Protein AF-A0A392RY55-F1 (afdb_monomer)

Secondary structure (DSSP, 8-state):
-PPP-EEEEES-TT-----TTGGG-TT--EEEEES-HHHHHHH-TTT-TTHHHHTTSSEEEE-----------

Radius of gyration: 13.09 Å; Cα contacts (8 Å, |Δi|>4): 120; chains: 1; bounding box: 41×18×38 Å

Solvent-accessible surface area (backbone atoms only — not comparable to full-atom values): 4396 Å² total; per-residue (Å²): 134,90,74,60,43,71,47,79,46,65,70,39,68,83,47,68,70,78,67,93,59,56,64,73,51,79,61,31,46,34,40,38,38,32,60,18,34,58,33,23,55,33,48,31,83,96,75,13,85,45,20,86,47,52,67,85,36,78,38,75,46,68,38,78,42,65,76,73,71,79,81,85,123

Foldseek 3Di:
DDQAAEDEAEQPQVCQDDPPCLLVSLNHQYYEHYNHQNVLCQCDPPRHVCVVSCVSHNYYHRYHNPDPPPPPD

Organism: NCBI:txid97028

Mean predicted aligned error: 5.62 Å

Sequence (73 aa):
MTRLKMLHIADCPRLNYLPSGMQHLTALDALTIDGCPDLCRQCQPHSGRYWPMISHIKRVSIGEPGLEEPSIR

InterPro domains:
  IPR032675 Leucine-rich repeat domain superfamily [G3DSA:3.80.10.10] (1-50)

Nearest PDB structures (foldseek):
  5zln-assembly1_A  TM=5.711E-01  e=3.006E+00  Mus musculus
  5gmc-assembly1_A  TM=3.479E-01  e=7.664E+00  Pseudomonas aeruginosa

Structure (mmCIF, N/CA/C/O backbone):
data_AF-A0A392RY55-F1
#
_entry.id   AF-A0A392RY55-F1
#
loop_
_atom_site.group_PDB
_atom_site.id
_atom_site.type_symbol
_atom_site.label_atom_id
_atom_site.label_alt_id
_atom_site.label_comp_id
_atom_site.label_asym_id
_atom_site.label_entity_id
_atom_site.label_seq_id
_atom_site.pdbx_PDB_ins_code
_atom_site.Cartn_x
_atom_site.Cartn_y
_atom_site.Cartn_z
_atom_site.occupancy
_atom_site.B_iso_or_equiv
_atom_site.auth_seq_id
_atom_site.auth_comp_id
_atom_site.auth_asym_id
_atom_site.auth_atom_id
_atom_site.pdbx_PDB_model_num
ATOM 1 N N . MET A 1 1 ? -23.594 2.227 6.115 1.00 53.38 1 MET A N 1
ATOM 2 C CA . MET A 1 1 ? -22.374 2.665 5.401 1.00 53.38 1 MET A CA 1
ATOM 3 C C . MET A 1 1 ? -21.408 1.499 5.336 1.00 53.38 1 MET A C 1
ATOM 5 O O . MET A 1 1 ? -20.993 1.012 6.380 1.00 53.38 1 MET A O 1
ATOM 9 N N . THR A 1 2 ? -21.080 1.035 4.136 1.00 71.44 2 THR A N 1
ATOM 10 C CA . THR A 1 2 ? -20.074 -0.014 3.936 1.00 71.44 2 THR A CA 1
ATOM 11 C C . THR A 1 2 ? -18.688 0.611 4.081 1.00 71.44 2 THR A C 1
ATOM 13 O O . THR A 1 2 ? -18.380 1.583 3.397 1.00 71.44 2 THR A O 1
ATOM 16 N N . ARG A 1 3 ? -17.865 0.103 5.005 1.00 85.88 3 ARG A N 1
ATOM 17 C CA . ARG A 1 3 ? -16.480 0.558 5.197 1.00 85.88 3 ARG A CA 1
ATOM 18 C C . ARG A 1 3 ? -15.543 -0.427 4.509 1.00 85.88 3 ARG A C 1
ATOM 20 O O . ARG A 1 3 ? -15.553 -1.606 4.852 1.00 85.88 3 ARG A O 1
ATOM 27 N N . LEU A 1 4 ? -14.743 0.051 3.559 1.00 91.50 4 LEU A N 1
ATOM 28 C CA . LEU A 1 4 ? -13.767 -0.789 2.872 1.00 91.50 4 LEU A CA 1
ATOM 29 C C . LEU A 1 4 ? -12.628 -1.156 3.831 1.00 91.50 4 LEU A C 1
ATOM 31 O O . LEU A 1 4 ? -12.057 -0.277 4.475 1.00 91.50 4 LEU A O 1
ATOM 35 N N . LYS A 1 5 ? -12.329 -2.453 3.940 1.00 94.81 5 LYS A N 1
ATOM 36 C CA . LYS A 1 5 ? -11.288 -2.993 4.830 1.00 94.81 5 LYS A CA 1
ATOM 37 C C . LYS A 1 5 ? -10.031 -3.438 4.105 1.00 94.81 5 LYS A C 1
ATOM 39 O O . LYS A 1 5 ? -8.945 -3.316 4.662 1.00 94.81 5 LYS A O 1
ATOM 44 N N . MET 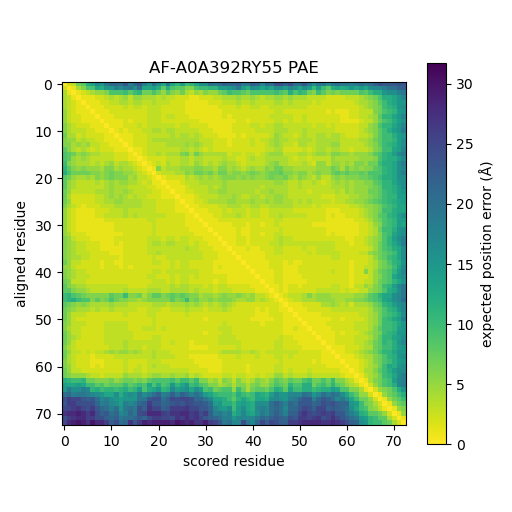A 1 6 ? -10.178 -3.914 2.876 1.00 95.06 6 MET A N 1
ATOM 45 C CA . MET A 1 6 ? -9.075 -4.359 2.036 1.00 95.06 6 MET A CA 1
ATOM 46 C C . MET A 1 6 ? -9.277 -3.818 0.625 1.00 95.06 6 MET A C 1
ATOM 48 O O . MET A 1 6 ? -10.402 -3.829 0.122 1.00 95.06 6 MET A O 1
ATOM 52 N N . LEU A 1 7 ? -8.199 -3.348 0.007 1.00 94.69 7 LEU A N 1
ATOM 53 C CA . LEU A 1 7 ? -8.165 -2.901 -1.379 1.00 94.69 7 LEU A CA 1
ATOM 54 C C . LEU A 1 7 ? -7.006 -3.606 -2.080 1.00 94.69 7 LEU A C 1
ATOM 56 O O . LEU A 1 7 ? -5.866 -3.518 -1.631 1.00 94.69 7 LEU A O 1
ATOM 60 N N . HIS A 1 8 ? -7.313 -4.298 -3.172 1.00 95.56 8 HIS A N 1
ATOM 61 C CA . HIS A 1 8 ? -6.327 -4.978 -3.998 1.00 95.56 8 HIS A CA 1
ATOM 62 C C . HIS A 1 8 ? -6.393 -4.412 -5.414 1.00 95.56 8 HIS A C 1
ATOM 64 O O . HIS A 1 8 ? -7.463 -4.387 -6.022 1.00 95.56 8 HIS A O 1
ATOM 70 N N . ILE A 1 9 ? -5.257 -3.931 -5.907 1.00 94.56 9 ILE A N 1
ATOM 71 C CA . ILE A 1 9 ? -5.074 -3.415 -7.259 1.00 94.56 9 ILE A CA 1
ATOM 72 C C . ILE A 1 9 ? -4.023 -4.310 -7.916 1.00 94.56 9 ILE A C 1
ATOM 74 O O . ILE A 1 9 ? -2.862 -4.264 -7.521 1.00 94.56 9 ILE A O 1
ATOM 78 N N . ALA A 1 10 ? -4.439 -5.137 -8.871 1.00 94.44 10 ALA A N 1
ATOM 79 C CA . ALA A 1 10 ? -3.580 -6.115 -9.535 1.00 94.44 10 ALA A CA 1
ATOM 80 C C . ALA A 1 10 ? -3.674 -5.973 -11.057 1.00 94.44 10 ALA A C 1
ATOM 82 O O . ALA A 1 10 ? -4.752 -5.671 -11.574 1.00 94.44 10 ALA A O 1
ATOM 83 N N . ASP A 1 11 ?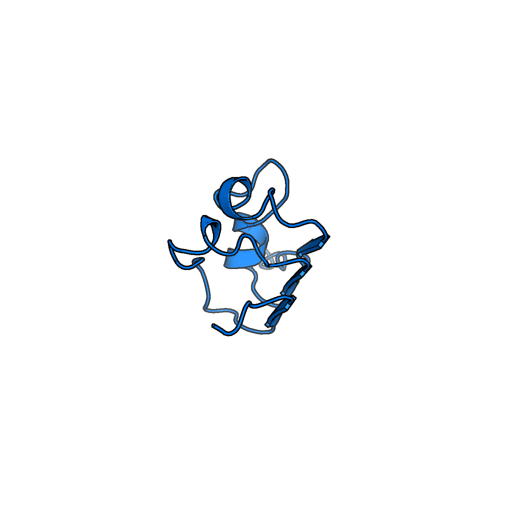 -2.559 -6.192 -11.757 1.00 93.56 11 ASP A N 1
ATOM 84 C CA . ASP A 1 11 ? -2.479 -6.325 -13.220 1.00 93.56 11 ASP A CA 1
ATOM 85 C C . ASP A 1 11 ? -3.154 -5.186 -14.004 1.00 93.56 11 ASP A C 1
ATOM 87 O O . ASP A 1 11 ? -3.782 -5.383 -15.047 1.00 93.56 11 ASP A O 1
ATOM 91 N N . CYS A 1 12 ? -3.015 -3.956 -13.499 1.00 92.81 12 CYS A N 1
ATOM 92 C CA . C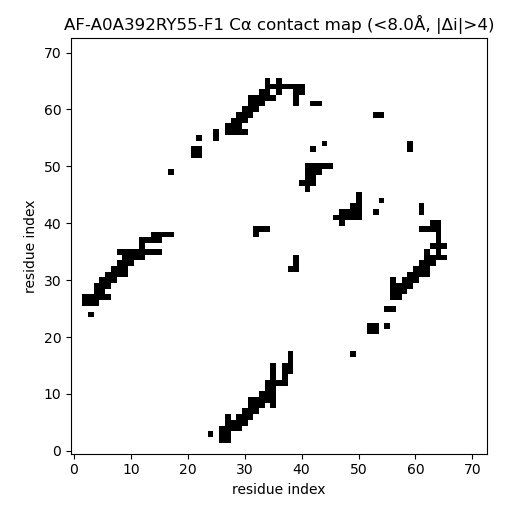YS A 1 12 ? -3.525 -2.741 -14.130 1.00 92.81 12 CYS A CA 1
ATOM 93 C C . CYS A 1 12 ? -2.366 -1.877 -14.665 1.00 92.81 12 CYS A C 1
ATOM 95 O O . CYS A 1 12 ? -2.086 -0.812 -14.111 1.00 92.81 12 CYS A O 1
ATOM 97 N N . PRO A 1 13 ? -1.703 -2.255 -15.776 1.00 89.12 13 PRO A N 1
ATOM 98 C CA . PRO A 1 13 ? -0.485 -1.588 -16.243 1.00 89.12 13 PRO A CA 1
ATOM 99 C C . PRO A 1 13 ? -0.689 -0.152 -16.743 1.00 89.12 13 PRO A C 1
ATOM 101 O O . PRO A 1 13 ? 0.276 0.583 -16.892 1.00 89.12 13 PRO A O 1
ATOM 104 N N . ARG A 1 14 ? -1.938 0.252 -17.016 1.00 91.56 14 ARG A N 1
ATOM 105 C CA . ARG A 1 14 ? -2.301 1.626 -17.417 1.00 91.56 14 ARG A CA 1
ATOM 106 C C . ARG A 1 14 ? -2.776 2.493 -16.249 1.00 91.56 14 ARG A C 1
ATOM 108 O O . ARG A 1 14 ? -3.143 3.652 -16.454 1.00 91.56 14 ARG A O 1
ATOM 115 N N . LEU A 1 15 ? -2.880 1.922 -15.050 1.00 91.69 15 LEU A N 1
ATOM 116 C CA . LEU A 1 15 ? -3.323 2.652 -13.876 1.00 91.69 15 LEU A CA 1
ATOM 117 C C . LEU A 1 15 ? -2.124 3.385 -13.287 1.00 91.69 15 LEU A C 1
ATOM 119 O O . LEU A 1 15 ? -1.318 2.801 -12.578 1.00 91.69 15 LEU A O 1
ATOM 123 N N . ASN A 1 16 ? -2.029 4.678 -13.578 1.00 89.50 16 ASN A N 1
ATOM 124 C CA . ASN A 1 16 ? -0.838 5.471 -13.256 1.00 89.50 16 ASN A CA 1
ATOM 125 C C . ASN A 1 16 ? -1.077 6.445 -12.093 1.00 89.50 16 ASN A C 1
ATOM 127 O O . ASN A 1 16 ? -0.203 7.250 -11.762 1.00 89.50 16 ASN A O 1
ATOM 131 N N . TYR A 1 17 ? -2.280 6.422 -11.509 1.00 89.88 17 TYR A N 1
ATOM 132 C CA . TYR A 1 17 ? -2.732 7.402 -10.527 1.00 89.88 17 TYR A CA 1
ATOM 133 C C . TYR A 1 17 ? -3.619 6.753 -9.469 1.00 89.88 17 TYR A C 1
ATOM 135 O O . TYR A 1 17 ? -4.491 5.945 -9.790 1.00 89.88 17 TYR A O 1
ATOM 143 N N . LEU A 1 18 ? -3.449 7.175 -8.217 1.00 88.81 18 LEU A N 1
ATOM 144 C CA . LEU A 1 18 ? -4.443 6.932 -7.180 1.00 88.81 18 LEU A CA 1
ATOM 145 C C . LEU A 1 18 ? -5.564 7.975 -7.253 1.00 88.81 18 LEU A C 1
ATOM 147 O O . LEU A 1 18 ? -5.295 9.147 -7.537 1.00 88.81 18 LEU A O 1
ATOM 151 N N . PRO A 1 19 ? -6.812 7.593 -6.935 1.00 84.38 19 PRO A N 1
ATOM 152 C CA . PRO A 1 19 ? -7.880 8.562 -6.759 1.00 84.38 19 PRO A CA 1
ATOM 153 C C . PRO A 1 19 ? -7.565 9.494 -5.579 1.00 84.38 19 PRO A C 1
ATOM 155 O O . PRO A 1 19 ? -7.089 9.060 -4.528 1.00 84.38 19 PRO A O 1
ATOM 158 N N . SER A 1 20 ? -7.906 10.775 -5.728 1.00 81.88 20 SER A N 1
ATOM 159 C CA . SER A 1 20 ? -7.662 11.837 -4.738 1.00 81.88 20 SER A CA 1
ATOM 160 C C . SER A 1 20 ? -8.357 11.628 -3.389 1.00 81.88 20 SER A C 1
ATOM 162 O O . SER A 1 20 ? -8.099 12.379 -2.459 1.00 81.88 20 SER A O 1
ATOM 164 N N . GLY A 1 21 ? -9.237 10.629 -3.266 1.00 84.50 21 GLY A N 1
ATOM 165 C CA . GLY A 1 21 ? -9.945 10.289 -2.033 1.00 84.50 21 GLY A CA 1
ATOM 166 C C . GLY A 1 21 ? -9.291 9.197 -1.182 1.00 84.50 21 GLY A C 1
ATOM 167 O O . GLY A 1 21 ? -9.850 8.841 -0.147 1.00 84.50 21 GLY A O 1
ATOM 168 N N . MET A 1 22 ? -8.138 8.653 -1.588 1.00 88.38 22 MET A N 1
ATOM 169 C CA . MET A 1 22 ? -7.454 7.562 -0.874 1.00 88.38 22 MET A CA 1
ATOM 170 C C . MET A 1 22 ? -7.185 7.890 0.604 1.00 88.38 22 MET A C 1
ATOM 172 O O . MET A 1 22 ? -7.401 7.032 1.456 1.00 88.38 22 MET A O 1
ATOM 176 N N . GLN A 1 23 ? -6.835 9.139 0.942 1.00 87.44 23 GLN A N 1
ATOM 177 C CA . GLN A 1 23 ? -6.617 9.542 2.341 1.00 87.44 23 GLN A CA 1
ATOM 178 C C . GLN A 1 23 ? -7.877 9.477 3.224 1.00 87.44 23 GLN A C 1
ATOM 180 O O . GLN A 1 23 ? -7.779 9.504 4.448 1.00 87.44 23 GLN A O 1
ATOM 185 N N . HIS A 1 24 ? -9.074 9.414 2.631 1.00 89.94 24 HIS A N 1
ATOM 186 C CA . HIS A 1 24 ? -10.332 9.332 3.377 1.00 89.94 24 HIS A CA 1
ATOM 187 C C . HIS A 1 24 ? -10.723 7.892 3.724 1.00 89.94 24 HIS A C 1
ATOM 189 O O . HIS A 1 24 ? -11.660 7.680 4.498 1.00 89.94 24 HIS A O 1
ATOM 195 N N . LEU A 1 25 ? -9.997 6.895 3.208 1.00 90.00 25 LEU A N 1
ATOM 196 C CA . LEU A 1 25 ? -10.222 5.478 3.484 1.00 90.00 25 LEU A CA 1
ATOM 197 C C . LEU A 1 25 ? -9.677 5.074 4.864 1.00 90.00 25 LEU A C 1
ATOM 199 O O . LEU A 1 25 ? -9.003 4.066 5.018 1.00 90.00 25 LEU A O 1
ATOM 203 N N . THR A 1 26 ? -10.059 5.808 5.910 1.00 89.38 26 THR A N 1
ATOM 204 C CA . THR A 1 26 ? -9.603 5.613 7.303 1.00 89.38 26 THR A CA 1
ATOM 205 C C . THR A 1 26 ? -9.967 4.255 7.906 1.00 89.38 26 THR A C 1
ATOM 207 O O . THR A 1 26 ? -9.498 3.888 8.980 1.00 89.38 26 THR A O 1
ATOM 210 N N . ALA A 1 27 ? -10.864 3.514 7.255 1.00 93.44 27 ALA A N 1
ATOM 211 C CA . ALA A 1 27 ? -11.258 2.174 7.665 1.00 93.44 27 ALA A CA 1
ATOM 212 C C . ALA A 1 27 ? 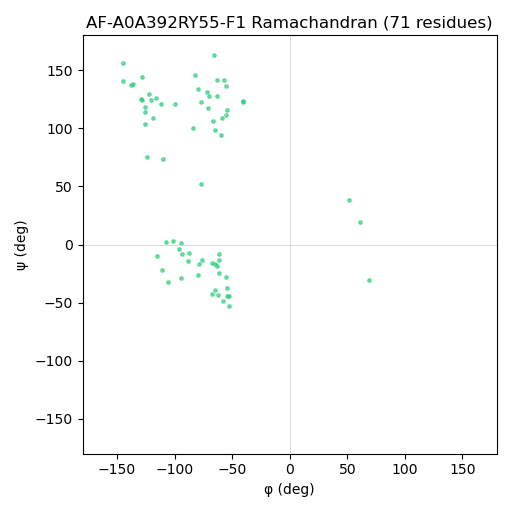-10.381 1.067 7.074 1.00 93.44 27 ALA A C 1
ATOM 214 O O . ALA A 1 27 ? -10.515 -0.077 7.521 1.00 93.44 27 ALA A O 1
ATOM 215 N N . LEU A 1 28 ? -9.574 1.403 6.065 1.00 94.44 28 LEU A N 1
ATOM 216 C CA . LEU A 1 28 ? -8.793 0.476 5.268 1.00 94.44 28 LEU A CA 1
ATOM 217 C C . LEU A 1 28 ? -7.658 -0.084 6.121 1.00 94.44 28 LEU A C 1
ATOM 219 O O . LEU A 1 28 ? -6.803 0.647 6.616 1.00 94.44 28 LEU A O 1
ATOM 223 N N . ASP A 1 29 ? -7.680 -1.396 6.321 1.00 95.38 29 ASP A N 1
ATOM 224 C CA . ASP A 1 29 ? -6.674 -2.104 7.103 1.00 95.38 29 ASP A CA 1
ATOM 225 C C . ASP A 1 29 ? -5.560 -2.658 6.200 1.00 95.38 29 ASP A C 1
ATOM 227 O O . ASP A 1 29 ? -4.419 -2.761 6.654 1.00 95.38 29 ASP A O 1
ATOM 231 N N . ALA A 1 30 ? -5.865 -2.983 4.935 1.00 96.31 30 ALA A N 1
ATOM 232 C CA . ALA A 1 30 ? -4.890 -3.508 3.982 1.00 96.31 30 ALA A CA 1
ATOM 233 C C . ALA A 1 30 ? -5.010 -2.906 2.572 1.00 96.31 30 ALA A C 1
ATOM 235 O O . ALA A 1 30 ? -6.110 -2.786 2.026 1.00 96.31 30 ALA A O 1
ATOM 236 N N . LEU A 1 31 ? -3.860 -2.594 1.977 1.00 96.00 31 LEU A N 1
ATOM 237 C CA . LEU A 1 31 ? -3.693 -2.176 0.590 1.00 96.00 31 LEU A CA 1
ATOM 238 C C . LEU A 1 31 ? -2.611 -3.031 -0.073 1.00 96.00 31 LEU A C 1
ATOM 240 O O . LEU A 1 31 ? -1.475 -3.070 0.402 1.00 96.00 31 LEU A O 1
ATOM 244 N N . THR A 1 32 ? -2.953 -3.654 -1.194 1.00 96.31 32 THR A N 1
ATOM 245 C CA . THR A 1 32 ? -2.003 -4.364 -2.053 1.00 96.31 32 THR A CA 1
ATOM 246 C C . THR A 1 32 ? -2.046 -3.765 -3.453 1.00 96.31 32 THR A C 1
ATOM 248 O O . THR A 1 32 ? -3.130 -3.609 -4.018 1.00 96.31 32 THR A O 1
ATOM 251 N N . ILE A 1 33 ? -0.881 -3.417 -3.997 1.00 95.31 33 ILE A N 1
ATOM 252 C CA . ILE A 1 33 ? -0.712 -2.939 -5.372 1.00 95.31 33 ILE A CA 1
ATOM 253 C C . ILE A 1 33 ? 0.338 -3.819 -6.036 1.00 95.31 33 ILE A C 1
ATOM 255 O O . ILE A 1 33 ? 1.470 -3.837 -5.568 1.00 95.31 33 ILE A O 1
ATOM 259 N N . ASP A 1 34 ? -0.021 -4.528 -7.099 1.00 94.44 34 ASP A N 1
ATOM 260 C CA . ASP A 1 34 ? 0.886 -5.413 -7.833 1.00 94.44 34 ASP A CA 1
ATOM 261 C C . ASP A 1 34 ? 0.583 -5.398 -9.339 1.00 94.44 34 ASP A C 1
ATOM 263 O O . ASP A 1 34 ? -0.510 -5.013 -9.755 1.00 94.44 34 ASP A O 1
ATOM 267 N N . GLY A 1 35 ? 1.558 -5.728 -10.187 1.00 91.75 35 GLY A N 1
ATOM 268 C CA . GLY A 1 35 ? 1.379 -5.712 -11.650 1.00 91.75 35 GLY A CA 1
ATOM 269 C C . GLY A 1 35 ? 1.016 -4.332 -12.237 1.00 91.75 35 GLY A C 1
ATOM 270 O O . GLY A 1 35 ? 0.475 -4.237 -13.338 1.00 91.75 35 GLY A O 1
ATOM 271 N N . CYS A 1 36 ? 1.286 -3.247 -11.500 1.00 93.56 36 CYS A N 1
ATOM 272 C CA . CYS A 1 36 ? 0.975 -1.863 -11.877 1.00 93.56 36 CYS A CA 1
ATOM 273 C C . CYS A 1 36 ? 2.258 -1.008 -11.850 1.00 93.56 36 CYS A C 1
ATOM 275 O O . CYS A 1 36 ? 2.445 -0.255 -10.898 1.00 93.56 36 CYS A O 1
ATOM 277 N N . PRO A 1 37 ? 3.169 -1.112 -12.837 1.00 91.31 37 PRO A N 1
ATOM 278 C CA . PRO A 1 37 ? 4.533 -0.579 -12.751 1.00 91.31 37 PRO A CA 1
ATOM 279 C C . PRO A 1 37 ? 4.599 0.901 -12.351 1.00 91.31 37 PRO A C 1
ATOM 281 O O . PRO A 1 37 ? 5.251 1.228 -11.358 1.00 91.31 37 PRO A O 1
ATOM 284 N N . ASP A 1 38 ? 3.875 1.783 -13.045 1.00 92.88 38 ASP A N 1
ATOM 285 C CA . ASP A 1 38 ? 3.847 3.216 -12.726 1.00 92.88 38 ASP A CA 1
ATOM 286 C C . ASP A 1 38 ? 3.280 3.495 -11.329 1.00 92.88 38 ASP A C 1
ATOM 288 O O . ASP A 1 38 ? 3.836 4.297 -10.571 1.00 92.88 38 ASP A O 1
ATOM 292 N N . LEU A 1 39 ? 2.191 2.816 -10.956 1.00 93.56 39 LEU A N 1
ATOM 293 C CA . LEU A 1 39 ? 1.570 2.989 -9.645 1.00 93.56 39 LEU A CA 1
ATOM 294 C C . LEU A 1 39 ? 2.465 2.478 -8.518 1.00 93.56 39 LEU A C 1
ATOM 296 O O . LEU A 1 39 ? 2.598 3.158 -7.502 1.00 93.56 39 LEU A O 1
ATOM 300 N N . CYS A 1 40 ? 3.100 1.320 -8.706 1.00 93.44 40 CYS A N 1
ATOM 301 C CA . CYS A 1 40 ? 4.036 0.730 -7.761 1.00 93.44 40 CYS A CA 1
ATOM 302 C C . CYS A 1 40 ? 5.192 1.695 -7.493 1.00 93.44 40 CYS A C 1
ATOM 304 O O . CYS A 1 40 ? 5.440 2.013 -6.332 1.00 93.44 40 CYS A O 1
ATOM 306 N N . ARG A 1 41 ? 5.825 2.263 -8.538 1.00 92.56 41 ARG A N 1
ATOM 307 C CA . ARG A 1 41 ? 6.893 3.281 -8.386 1.00 92.56 41 ARG A CA 1
ATOM 308 C C . ARG A 1 41 ? 6.424 4.460 -7.543 1.00 92.56 41 ARG A C 1
ATOM 310 O O . ARG A 1 41 ? 7.135 4.930 -6.661 1.00 92.56 41 ARG A O 1
ATOM 317 N N . GLN A 1 42 ? 5.213 4.934 -7.805 1.00 94.00 42 GLN A N 1
ATOM 318 C CA . GLN A 1 42 ? 4.660 6.117 -7.157 1.00 94.00 42 GLN A CA 1
ATOM 319 C C . GLN A 1 42 ? 4.118 5.867 -5.746 1.00 94.00 42 GLN A C 1
ATOM 321 O O . GLN A 1 42 ? 3.925 6.831 -5.005 1.00 94.00 42 GLN A O 1
ATOM 326 N N . CYS A 1 43 ? 3.876 4.612 -5.371 1.00 94.12 43 CYS A N 1
ATOM 327 C CA . CYS A 1 43 ? 3.402 4.210 -4.048 1.00 94.12 43 CYS A CA 1
ATOM 328 C C . CYS A 1 43 ? 4.519 3.648 -3.156 1.00 94.12 43 CYS A C 1
ATOM 330 O O . CYS A 1 43 ? 4.225 3.244 -2.035 1.00 94.12 43 CYS A O 1
ATOM 332 N N . GLN A 1 44 ? 5.776 3.627 -3.619 1.00 92.81 44 GLN A N 1
ATOM 333 C CA . GLN A 1 44 ? 6.900 3.117 -2.833 1.00 92.81 44 GLN A CA 1
ATOM 334 C C . GLN A 1 44 ? 7.057 3.853 -1.488 1.00 92.81 44 GLN A C 1
ATOM 336 O O . GLN A 1 44 ? 6.912 5.081 -1.442 1.00 92.81 44 GLN A O 1
ATOM 341 N N . PRO A 1 45 ? 7.413 3.145 -0.400 1.00 91.00 45 PRO A N 1
ATOM 342 C CA . PRO A 1 45 ? 7.699 3.763 0.884 1.00 91.00 45 PRO A CA 1
ATOM 343 C C . PRO A 1 45 ? 8.780 4.842 0.789 1.00 91.00 45 PRO A C 1
ATOM 345 O O . PRO A 1 45 ? 9.826 4.629 0.183 1.00 91.00 45 PRO A O 1
ATOM 348 N N . HIS A 1 46 ? 8.554 5.978 1.453 1.00 85.50 46 HIS A N 1
ATOM 349 C CA . HIS A 1 46 ? 9.483 7.117 1.590 1.00 85.50 46 HIS A CA 1
ATOM 350 C C . HIS A 1 46 ? 9.763 7.936 0.317 1.00 85.50 46 HIS A C 1
ATOM 352 O O . HIS A 1 46 ? 9.990 9.138 0.433 1.00 85.50 46 HIS A O 1
ATOM 358 N N . SER A 1 47 ? 9.730 7.336 -0.874 1.00 87.81 47 SER A N 1
ATOM 359 C CA . SER A 1 47 ? 10.049 8.008 -2.146 1.00 87.81 47 SER A CA 1
ATOM 360 C C . SER A 1 47 ? 8.842 8.208 -3.068 1.00 87.81 47 SER A C 1
ATOM 362 O O . SER A 1 47 ? 8.860 9.087 -3.930 1.00 87.81 47 SER A O 1
ATOM 364 N N . GLY A 1 48 ? 7.780 7.421 -2.893 1.00 91.81 48 GLY A N 1
ATOM 365 C CA . GLY A 1 48 ? 6.586 7.487 -3.720 1.00 91.81 48 GLY A CA 1
ATOM 366 C C . GLY A 1 48 ? 5.752 8.739 -3.446 1.00 91.81 48 GLY A C 1
ATOM 367 O O . GLY A 1 48 ? 5.389 9.019 -2.303 1.00 91.81 48 GLY A O 1
ATOM 368 N N . ARG A 1 49 ? 5.356 9.462 -4.504 1.00 93.25 49 ARG A N 1
ATOM 369 C CA . ARG A 1 49 ? 4.482 10.651 -4.400 1.00 93.25 49 ARG A CA 1
ATOM 370 C C . ARG A 1 49 ? 3.159 10.379 -3.679 1.00 93.25 49 ARG A C 1
ATOM 372 O O . ARG A 1 49 ? 2.575 11.287 -3.098 1.00 93.25 49 ARG A O 1
ATOM 379 N N . TYR A 1 50 ? 2.681 9.138 -3.741 1.00 94.19 50 TYR A N 1
ATOM 380 C CA . TYR A 1 50 ? 1.438 8.709 -3.116 1.00 94.19 50 TYR A CA 1
ATOM 381 C C . TYR A 1 50 ? 1.623 8.120 -1.726 1.00 94.19 50 TYR A C 1
ATOM 383 O O . TYR A 1 50 ? 0.630 7.926 -1.027 1.00 94.19 50 TYR A O 1
ATOM 391 N N . TRP A 1 51 ? 2.862 7.892 -1.284 1.00 94.19 51 TRP A N 1
ATOM 392 C CA . TRP A 1 51 ? 3.128 7.347 0.041 1.00 94.19 51 TRP A CA 1
ATOM 393 C C . TRP A 1 51 ? 2.434 8.128 1.168 1.00 94.19 51 TRP A C 1
ATOM 395 O O . TRP A 1 51 ? 1.773 7.486 1.981 1.00 94.19 51 TRP A O 1
ATOM 405 N N . PRO A 1 52 ? 2.439 9.480 1.205 1.00 92.25 52 PRO A N 1
ATOM 406 C CA . PRO A 1 52 ? 1.739 10.227 2.254 1.00 92.25 52 PRO A CA 1
ATOM 407 C C . PRO A 1 52 ? 0.221 9.994 2.288 1.00 92.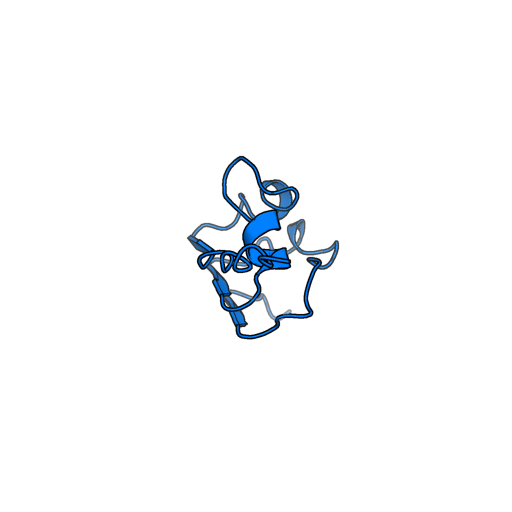25 52 PRO A C 1
ATOM 409 O O . PRO A 1 52 ? -0.404 10.168 3.330 1.00 92.25 52 PRO A O 1
ATOM 412 N N . MET A 1 53 ? -0.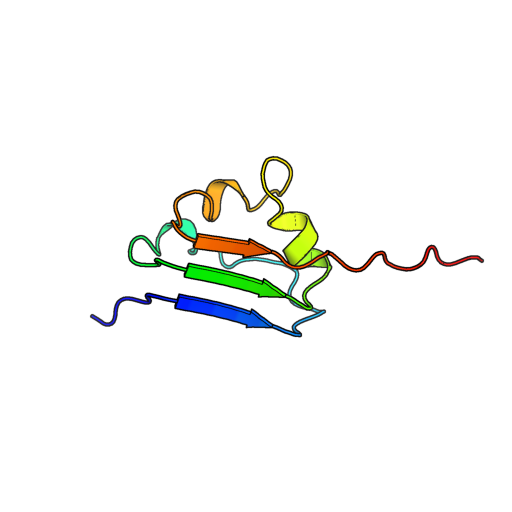384 9.593 1.164 1.00 92.44 53 MET A N 1
ATOM 413 C CA . MET A 1 53 ? -1.818 9.301 1.087 1.00 92.44 53 MET A CA 1
ATOM 414 C C . MET A 1 53 ? -2.160 7.917 1.634 1.00 92.44 53 MET A C 1
ATOM 416 O O . MET A 1 53 ? -3.286 7.722 2.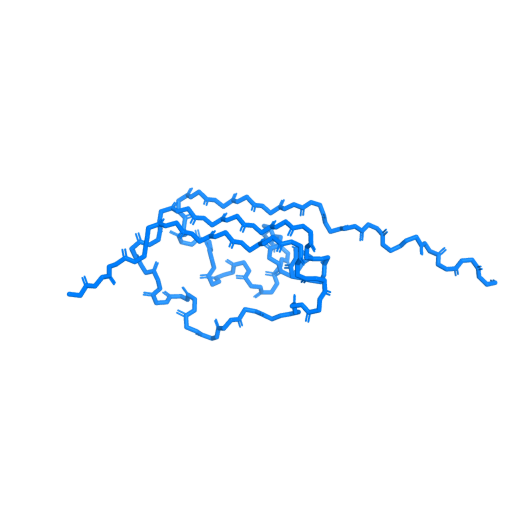074 1.00 92.44 53 MET A O 1
ATOM 420 N N . ILE A 1 54 ? -1.223 6.967 1.608 1.00 93.12 54 ILE A N 1
ATOM 421 C CA . ILE A 1 54 ? -1.460 5.558 1.966 1.00 93.12 54 ILE A CA 1
ATOM 422 C C . ILE A 1 54 ? -0.691 5.106 3.215 1.00 93.12 54 ILE A C 1
ATOM 424 O O . ILE A 1 54 ? -0.983 4.044 3.753 1.00 93.12 54 ILE A O 1
ATOM 428 N N . SER A 1 55 ? 0.241 5.914 3.728 1.00 92.75 55 SER A N 1
ATOM 429 C CA . SER A 1 55 ? 1.089 5.592 4.889 1.00 92.75 55 SER A CA 1
ATOM 430 C C . SER A 1 55 ? 0.316 5.396 6.196 1.00 92.75 55 SER A C 1
ATOM 432 O O . SER A 1 55 ? 0.833 4.800 7.136 1.00 92.75 55 SER A O 1
ATOM 434 N N . HIS A 1 56 ? -0.926 5.882 6.262 1.00 91.94 56 HIS A N 1
ATOM 435 C CA . HIS A 1 56 ? -1.825 5.688 7.399 1.00 91.94 56 HIS A CA 1
ATOM 436 C C . HIS A 1 56 ? -2.444 4.276 7.454 1.00 91.94 56 HIS A C 1
ATOM 438 O O . HIS A 1 56 ? -3.045 3.905 8.464 1.00 91.94 56 HIS A O 1
ATOM 444 N N . ILE A 1 57 ? -2.331 3.493 6.376 1.00 94.00 57 ILE A N 1
ATOM 445 C CA . ILE A 1 57 ? -2.882 2.139 6.270 1.00 94.00 57 ILE A CA 1
ATOM 446 C C . ILE A 1 57 ? -1.944 1.165 6.984 1.00 94.00 57 ILE A C 1
ATOM 448 O O . ILE A 1 57 ? -0.733 1.180 6.782 1.00 94.00 57 ILE A O 1
ATOM 452 N N . LYS A 1 58 ? -2.506 0.273 7.806 1.00 93.88 58 LYS A N 1
ATOM 453 C CA . LYS A 1 58 ? -1.716 -0.629 8.662 1.00 93.88 58 LYS A CA 1
ATOM 454 C C . LYS A 1 58 ? -0.865 -1.624 7.877 1.00 93.88 58 LYS A C 1
ATOM 456 O O . LYS A 1 58 ? 0.234 -1.962 8.304 1.00 93.88 58 LYS A O 1
ATOM 461 N N . ARG A 1 59 ? -1.405 -2.163 6.782 1.00 95.94 59 ARG A N 1
ATOM 462 C CA . ARG A 1 59 ? -0.758 -3.198 5.970 1.00 95.94 59 ARG A CA 1
ATOM 463 C C . ARG A 1 59 ? -0.694 -2.723 4.528 1.00 95.94 59 ARG A C 1
ATOM 465 O O . ARG A 1 59 ? -1.706 -2.745 3.836 1.00 95.94 59 ARG A O 1
ATOM 472 N N . VAL A 1 60 ? 0.485 -2.298 4.089 1.00 95.44 60 VAL A N 1
ATOM 473 C CA . VAL A 1 60 ? 0.722 -1.871 2.706 1.00 95.44 60 VAL A CA 1
ATOM 474 C C . VAL A 1 60 ? 1.724 -2.822 2.063 1.00 95.44 60 VAL A C 1
ATOM 476 O O . VAL A 1 60 ? 2.806 -3.043 2.602 1.00 95.44 60 VAL A O 1
ATOM 479 N N . SER A 1 61 ? 1.354 -3.392 0.922 1.00 95.81 61 SER A N 1
ATOM 480 C CA . SER A 1 61 ? 2.211 -4.256 0.110 1.00 95.81 61 SER A CA 1
ATOM 481 C C . SER A 1 61 ? 2.252 -3.706 -1.309 1.00 95.81 61 SER A C 1
ATOM 483 O O . SER A 1 61 ? 1.227 -3.672 -1.987 1.00 95.81 61 SER A O 1
ATOM 485 N N . ILE A 1 62 ? 3.424 -3.242 -1.734 1.00 95.00 62 ILE A N 1
ATOM 486 C CA . ILE A 1 62 ? 3.660 -2.705 -3.075 1.00 95.00 62 ILE A CA 1
ATOM 487 C C . ILE A 1 62 ? 4.580 -3.687 -3.796 1.00 95.00 62 ILE A C 1
ATOM 489 O O . ILE A 1 62 ? 5.669 -3.976 -3.300 1.00 95.00 62 ILE A O 1
ATOM 493 N N . GLY A 1 63 ? 4.116 -4.225 -4.919 1.00 90.81 63 GLY A N 1
ATOM 494 C CA . GLY A 1 63 ? 4.883 -5.099 -5.794 1.00 90.81 63 GLY A CA 1
ATOM 495 C C . GLY A 1 63 ? 6.048 -4.357 -6.435 1.00 90.81 63 GLY A C 1
ATOM 496 O O . GLY A 1 63 ? 6.099 -3.120 -6.452 1.00 90.81 63 GLY A O 1
ATOM 497 N N . GLU A 1 64 ? 7.006 -5.111 -6.966 1.00 83.81 64 GLU A N 1
ATOM 498 C CA . GLU A 1 64 ? 8.141 -4.501 -7.641 1.00 83.81 64 GLU A CA 1
ATOM 499 C C . GLU A 1 64 ? 7.652 -3.727 -8.868 1.00 83.81 64 GLU A C 1
ATOM 501 O O . G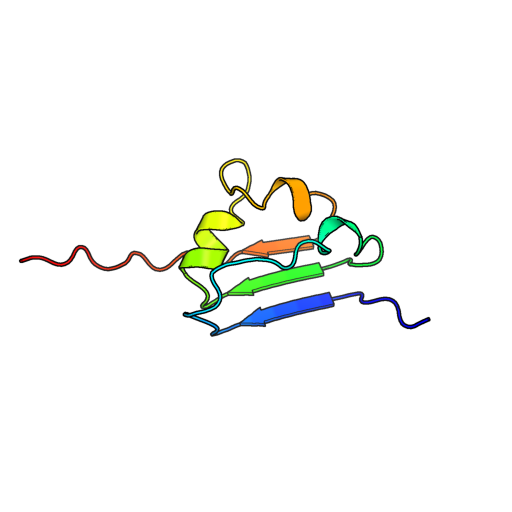LU A 1 64 ? 6.915 -4.262 -9.703 1.00 83.81 64 GLU A O 1
ATOM 506 N N . PRO A 1 65 ? 8.025 -2.446 -9.001 1.00 71.69 65 PRO A N 1
ATOM 507 C CA . PRO A 1 65 ? 7.797 -1.758 -10.244 1.00 71.69 65 PRO A CA 1
ATOM 508 C C . PRO A 1 65 ? 8.699 -2.425 -11.264 1.00 71.69 65 PRO A C 1
ATOM 510 O O . PRO A 1 65 ? 9.912 -2.236 -11.195 1.00 71.69 65 PRO A O 1
ATOM 513 N N . GLY A 1 66 ? 8.112 -3.220 -12.162 1.00 67.62 66 GLY A N 1
ATOM 514 C CA . GLY A 1 66 ? 8.854 -3.876 -13.229 1.00 67.62 66 GLY A CA 1
ATOM 515 C C . GLY A 1 66 ? 9.889 -2.904 -13.783 1.00 67.62 66 GLY A C 1
ATOM 516 O O . GLY A 1 66 ? 9.553 -1.761 -14.134 1.00 67.62 66 GLY A O 1
ATOM 517 N N . LEU A 1 67 ? 11.160 -3.312 -13.734 1.00 60.84 67 LEU A N 1
ATOM 518 C CA . LEU A 1 67 ? 12.198 -2.627 -14.479 1.00 60.84 67 LEU A CA 1
ATOM 519 C C . LEU A 1 67 ? 11.679 -2.657 -15.909 1.00 60.84 67 LEU A C 1
ATOM 521 O O . LEU A 1 67 ? 11.508 -3.726 -16.490 1.00 60.84 67 LEU A O 1
ATOM 525 N N . GLU A 1 68 ? 11.306 -1.494 -16.435 1.00 56.38 68 GLU A N 1
ATOM 526 C CA . GLU A 1 68 ? 11.206 -1.390 -17.876 1.00 56.38 68 GLU A CA 1
ATOM 527 C C . GLU A 1 68 ? 12.613 -1.732 -18.338 1.00 56.38 68 GLU A C 1
ATOM 529 O O . GLU A 1 68 ? 13.549 -0.996 -18.012 1.00 56.38 68 GLU A O 1
ATOM 534 N N . GLU A 1 69 ? 12.770 -2.908 -18.953 1.00 54.81 69 GLU A N 1
ATOM 535 C CA . GLU A 1 69 ? 14.013 -3.303 -19.603 1.00 54.81 69 GLU A CA 1
ATOM 536 C C . GLU A 1 69 ? 14.524 -2.058 -20.331 1.00 54.81 69 GLU A C 1
ATOM 538 O O . GLU A 1 69 ? 13.745 -1.455 -21.088 1.00 54.81 69 GLU A O 1
ATOM 543 N N . PRO A 1 70 ? 15.759 -1.592 -20.060 1.00 49.00 70 PRO A N 1
ATOM 544 C CA . PRO A 1 70 ? 16.278 -0.440 -20.766 1.00 49.00 70 PRO A CA 1
ATOM 545 C C . PRO A 1 70 ? 16.146 -0.778 -22.244 1.00 49.00 70 PRO A C 1
ATOM 547 O O . PRO A 1 70 ? 16.713 -1.767 -22.704 1.00 49.00 70 PRO A O 1
ATOM 550 N N . SER A 1 71 ? 15.324 -0.013 -22.968 1.00 49.66 71 SER A N 1
ATOM 551 C CA . SER A 1 71 ? 15.225 -0.143 -24.415 1.00 49.66 71 SER A CA 1
ATOM 552 C C . SER A 1 71 ? 16.616 0.126 -24.967 1.00 49.66 71 SER A C 1
ATOM 554 O O . SER A 1 71 ? 17.008 1.278 -25.142 1.00 49.66 71 SER A O 1
ATOM 556 N N . ILE A 1 72 ? 17.380 -0.941 -25.183 1.00 56.19 72 ILE A N 1
ATOM 557 C CA . ILE A 1 72 ? 18.597 -0.928 -25.975 1.00 56.19 72 ILE A CA 1
ATOM 558 C C . ILE A 1 72 ? 18.122 -0.600 -27.390 1.00 56.19 72 ILE A C 1
ATOM 560 O O . ILE A 1 72 ? 17.562 -1.444 -28.090 1.00 56.19 72 ILE A O 1
ATOM 564 N N . ARG A 1 73 ? 18.246 0.679 -27.747 1.00 44.47 73 ARG A N 1
ATOM 565 C CA . ARG A 1 73 ? 18.286 1.144 -29.133 1.00 44.47 73 ARG A CA 1
ATOM 566 C C . ARG A 1 73 ? 19.735 1.392 -29.502 1.00 44.47 73 ARG A C 1
ATOM 568 O O . ARG A 1 73 ? 20.466 1.923 -28.636 1.00 44.47 73 ARG A O 1
#

pLDDT: me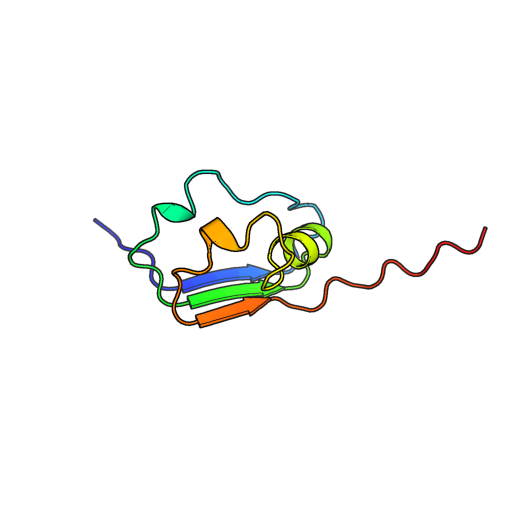an 86.87, std 13.08, range [44.47, 96.31]